Protein AF-A0A3G2HZU5-F1 (afdb_monomer)

pLDDT: mean 91.09, std 8.98, range [52.06, 98.31]

Foldseek 3Di:
DAQDDPVLLVQQAVQQVVCVVPVPDFAQFSWKKDFPQAQKIWTFGHAHNVHSQWTWTWIQRLPLQTDIDIDGRVVQQVDADPVRTGMHIDPVDDGPDTRVVQSVVCNVVVHGDD

Sequence (114 aa):
MSLLTQAQSAQLLANGCAMAEDRSFDPLPVVKLFLPDAKVCWVLGWIDPDTPDVAFGLCDSGLGVACVTPIQLSALQAIQGPQGRRVVADHSFVPRYSLSKYVSQARRDGHVID

Structure (mmCIF, N/CA/C/O backbone):
data_AF-A0A3G2HZU5-F1
#
_entry.id   AF-A0A3G2HZU5-F1
#
loop_
_atom_site.group_PDB
_atom_site.id
_atom_site.type_symbol
_atom_site.label_atom_id
_atom_site.label_alt_id
_atom_site.label_comp_id
_a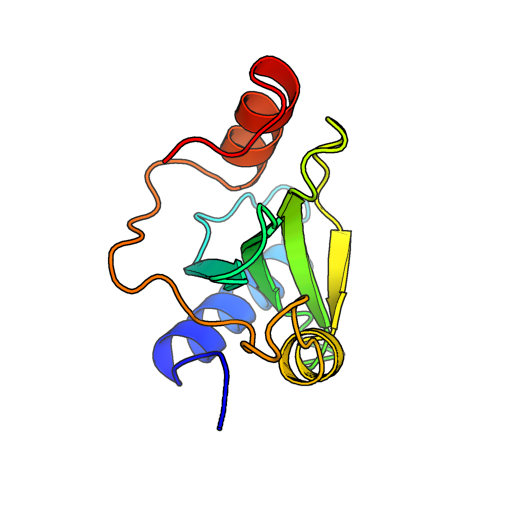tom_site.label_asym_id
_atom_site.label_entity_id
_atom_site.label_seq_id
_atom_site.pdbx_PDB_ins_code
_atom_site.Cartn_x
_atom_site.Cartn_y
_atom_site.Cartn_z
_atom_site.occupancy
_atom_site.B_iso_or_equiv
_atom_site.auth_seq_id
_atom_site.auth_comp_id
_atom_site.auth_asym_id
_atom_site.auth_atom_id
_atom_site.pdbx_PDB_model_num
ATOM 1 N N . MET A 1 1 ? 5.141 -7.442 15.294 1.00 52.06 1 MET A N 1
ATOM 2 C CA . MET A 1 1 ? 4.171 -8.048 14.354 1.00 52.06 1 MET A CA 1
ATOM 3 C C . MET A 1 1 ? 4.282 -7.281 13.054 1.00 52.06 1 MET A C 1
ATOM 5 O O . MET A 1 1 ? 4.203 -6.064 13.103 1.00 52.06 1 MET A O 1
ATOM 9 N N . SER A 1 2 ? 4.541 -7.970 11.945 1.00 79.12 2 SER A N 1
ATOM 10 C CA . SER A 1 2 ? 4.643 -7.345 10.620 1.00 79.12 2 SER A CA 1
ATOM 11 C C . SER A 1 2 ? 3.243 -7.025 10.084 1.00 79.12 2 SER A C 1
ATOM 13 O O . SER A 1 2 ? 2.350 -7.857 10.230 1.00 79.12 2 SER A O 1
ATOM 15 N N . LEU A 1 3 ? 3.053 -5.850 9.466 1.00 89.56 3 LEU A N 1
ATOM 16 C CA . LEU A 1 3 ? 1.812 -5.494 8.745 1.00 89.56 3 LEU A CA 1
ATOM 17 C C . LEU A 1 3 ? 1.590 -6.351 7.494 1.00 89.56 3 LEU A C 1
ATOM 19 O O . LEU A 1 3 ? 0.471 -6.450 7.003 1.00 89.56 3 LEU A O 1
ATOM 23 N N . LEU A 1 4 ? 2.670 -6.932 6.973 1.00 94.06 4 LEU A N 1
ATOM 24 C CA . LEU A 1 4 ? 2.705 -7.647 5.709 1.00 94.06 4 LEU A CA 1
ATOM 25 C C . LEU A 1 4 ? 3.064 -9.110 5.950 1.00 94.06 4 LEU A C 1
ATOM 27 O O . LEU A 1 4 ? 3.963 -9.423 6.740 1.00 94.06 4 LEU A O 1
ATOM 31 N N . THR A 1 5 ? 2.391 -10.003 5.231 1.00 94.44 5 THR A N 1
ATOM 32 C CA . THR A 1 5 ? 2.830 -11.395 5.094 1.00 94.44 5 THR A CA 1
ATOM 33 C C . THR A 1 5 ? 4.090 -11.476 4.231 1.00 94.44 5 THR A C 1
ATOM 35 O O . THR A 1 5 ? 4.355 -10.593 3.417 1.00 94.44 5 THR A O 1
ATOM 38 N N . GLN A 1 6 ? 4.848 -12.569 4.349 1.00 94.38 6 GLN A N 1
ATOM 39 C CA . GLN A 1 6 ? 6.043 -12.783 3.523 1.00 94.38 6 GLN A CA 1
ATOM 40 C C . GLN A 1 6 ? 5.725 -12.756 2.019 1.00 94.38 6 GLN A C 1
ATOM 42 O O . GLN A 1 6 ? 6.494 -12.195 1.244 1.00 94.38 6 GLN A O 1
ATOM 47 N N . ALA A 1 7 ? 4.576 -13.309 1.616 1.00 95.25 7 ALA A N 1
ATOM 48 C CA . ALA A 1 7 ? 4.124 -13.293 0.228 1.00 95.25 7 ALA A CA 1
ATOM 49 C C . ALA A 1 7 ? 3.815 -11.868 -0.260 1.00 95.25 7 ALA A C 1
ATOM 51 O O . ALA A 1 7 ? 4.243 -11.487 -1.347 1.00 95.25 7 ALA A O 1
ATOM 52 N N . GLN A 1 8 ? 3.135 -11.057 0.559 1.00 96.44 8 GLN A N 1
ATOM 53 C CA . GLN A 1 8 ? 2.868 -9.653 0.228 1.00 96.44 8 GLN A CA 1
ATOM 54 C C . GLN A 1 8 ? 4.164 -8.847 0.122 1.00 96.44 8 GLN A C 1
ATOM 56 O O . GLN A 1 8 ? 4.335 -8.110 -0.843 1.00 96.44 8 GLN A O 1
ATOM 61 N N . SER A 1 9 ? 5.100 -9.017 1.061 1.00 96.06 9 SER A N 1
ATOM 62 C CA . SER A 1 9 ? 6.402 -8.343 1.004 1.00 96.06 9 SER A CA 1
ATOM 63 C C . SER A 1 9 ? 7.195 -8.731 -0.245 1.00 96.06 9 SER A C 1
ATOM 65 O O . SER A 1 9 ? 7.743 -7.858 -0.911 1.00 96.06 9 SER A O 1
ATOM 67 N N . ALA A 1 10 ? 7.222 -10.020 -0.599 1.00 96.94 10 ALA A N 1
ATOM 68 C CA . ALA A 1 10 ? 7.906 -10.496 -1.798 1.00 96.94 10 ALA A CA 1
ATOM 69 C C . ALA A 1 10 ? 7.286 -9.918 -3.081 1.00 96.94 10 ALA A C 1
ATOM 71 O O . ALA A 1 10 ? 8.015 -9.457 -3.956 1.00 96.94 10 ALA A O 1
ATOM 72 N N . GLN A 1 11 ? 5.952 -9.882 -3.177 1.00 97.88 11 GLN A N 1
ATOM 73 C CA . GLN A 1 11 ? 5.269 -9.315 -4.340 1.00 97.88 11 GLN A CA 1
ATOM 74 C C . GLN A 1 11 ? 5.465 -7.796 -4.444 1.00 97.88 11 GLN A C 1
ATOM 76 O O . GLN A 1 11 ? 5.710 -7.284 -5.533 1.00 97.88 11 GLN A O 1
ATOM 81 N N . LEU A 1 12 ? 5.396 -7.069 -3.324 1.00 98.00 12 LEU A N 1
ATOM 82 C CA . LEU A 1 12 ? 5.669 -5.629 -3.291 1.00 98.00 12 LEU A CA 1
ATOM 83 C C . LEU A 1 12 ? 7.105 -5.316 -3.731 1.00 98.00 12 LEU A C 1
ATOM 85 O O . LEU A 1 12 ? 7.314 -4.353 -4.467 1.00 98.00 12 LEU A O 1
ATOM 89 N N . LEU A 1 13 ? 8.080 -6.129 -3.316 1.00 98.06 13 LEU A N 1
ATOM 90 C CA . LEU A 1 13 ? 9.474 -5.979 -3.732 1.00 98.06 13 LEU A CA 1
ATOM 91 C C . LEU A 1 13 ? 9.660 -6.292 -5.223 1.00 98.06 13 LEU A C 1
ATOM 93 O O . LEU A 1 13 ? 10.320 -5.531 -5.921 1.00 98.06 13 LEU A O 1
ATOM 97 N N . ALA A 1 14 ? 9.031 -7.356 -5.731 1.00 98.19 14 ALA A N 1
ATOM 98 C CA . ALA A 1 14 ? 9.058 -7.686 -7.157 1.00 98.19 14 ALA A CA 1
ATOM 99 C C . ALA A 1 14 ? 8.474 -6.550 -8.015 1.00 98.19 14 ALA A C 1
ATOM 101 O O . ALA A 1 14 ? 9.062 -6.173 -9.028 1.00 98.19 14 ALA A O 1
ATOM 102 N N . ASN A 1 15 ? 7.367 -5.947 -7.568 1.00 98.31 15 ASN A N 1
ATOM 103 C CA . ASN A 1 15 ? 6.804 -4.759 -8.207 1.00 98.31 15 ASN A CA 1
ATOM 104 C C . ASN A 1 15 ? 7.785 -3.572 -8.161 1.00 98.31 15 ASN A C 1
ATOM 106 O O . ASN A 1 15 ? 7.849 -2.796 -9.109 1.00 98.31 15 ASN A O 1
ATOM 110 N N . GLY A 1 16 ? 8.563 -3.438 -7.082 1.00 97.69 16 GLY A N 1
ATOM 111 C CA . GLY A 1 16 ? 9.594 -2.409 -6.927 1.00 97.69 16 GLY A CA 1
ATOM 112 C C . GLY A 1 16 ? 10.748 -2.566 -7.910 1.00 97.69 16 GLY A C 1
ATOM 113 O O . GLY A 1 16 ? 11.159 -1.592 -8.538 1.00 97.69 16 GLY A O 1
ATOM 114 N N . CYS A 1 17 ? 11.224 -3.797 -8.103 1.00 97.94 17 CYS A N 1
ATOM 115 C CA . CYS A 1 17 ? 12.217 -4.118 -9.127 1.00 97.94 17 CYS A CA 1
ATOM 116 C C . CYS A 1 17 ? 11.690 -3.799 -10.534 1.00 97.94 17 CYS A C 1
ATOM 118 O O . CYS A 1 17 ? 12.366 -3.108 -11.291 1.00 97.94 17 CYS A O 1
ATOM 120 N N . ALA A 1 18 ? 10.453 -4.196 -10.852 1.00 97.88 18 ALA A N 1
ATOM 121 C CA . ALA A 1 18 ? 9.829 -3.874 -12.137 1.00 97.88 18 ALA A CA 1
ATOM 122 C C . ALA A 1 18 ? 9.691 -2.353 -12.361 1.00 97.88 18 ALA A C 1
ATOM 124 O O . ALA A 1 18 ? 10.003 -1.868 -13.443 1.00 97.88 18 ALA A O 1
ATOM 125 N N . MET A 1 19 ? 9.316 -1.582 -11.331 1.00 96.56 19 MET A N 1
ATOM 126 C CA . MET A 1 19 ? 9.285 -0.107 -11.375 1.00 96.56 19 MET A CA 1
ATOM 127 C C . MET A 1 19 ? 10.661 0.543 -11.599 1.00 96.56 19 MET A C 1
ATOM 129 O O . MET A 1 19 ? 10.742 1.678 -12.086 1.00 96.56 19 MET A O 1
ATOM 133 N N . ALA A 1 20 ? 11.742 -0.106 -11.158 1.00 95.25 20 ALA A N 1
ATOM 134 C CA . ALA A 1 20 ? 13.105 0.381 -11.351 1.00 95.25 20 ALA A CA 1
ATOM 135 C C . ALA A 1 20 ? 13.590 0.144 -12.789 1.00 95.25 20 ALA A C 1
ATOM 137 O O . ALA A 1 20 ? 14.3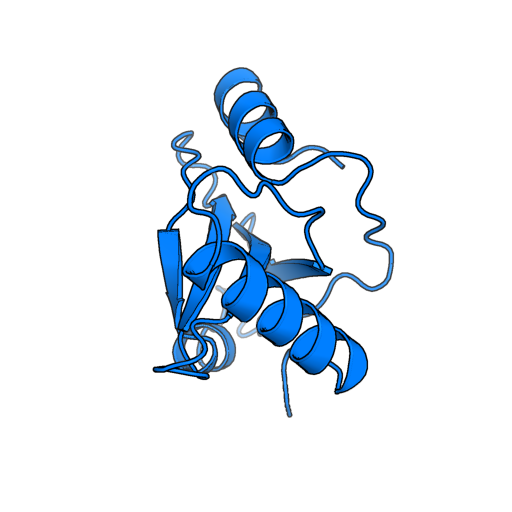04 0.985 -13.335 1.00 95.25 20 ALA A O 1
ATOM 138 N N . GLU A 1 21 ? 13.166 -0.963 -13.403 1.00 96.94 21 GLU A N 1
ATOM 139 C CA . GLU A 1 21 ? 13.454 -1.306 -14.800 1.00 96.94 21 GLU A CA 1
ATOM 140 C C . GLU A 1 21 ? 12.589 -0.508 -15.789 1.00 96.94 21 GLU A C 1
ATOM 142 O O . GLU A 1 21 ? 13.097 -0.012 -16.795 1.00 96.94 21 GLU A O 1
ATOM 147 N N . ASP A 1 22 ? 11.300 -0.334 -15.485 1.00 97.25 22 ASP A N 1
ATOM 148 C CA . ASP A 1 22 ? 10.334 0.378 -16.318 1.00 97.25 22 ASP A CA 1
ATOM 149 C C . ASP A 1 22 ? 9.497 1.359 -15.483 1.00 97.25 22 ASP A C 1
ATOM 151 O O . ASP A 1 22 ? 8.610 0.987 -14.715 1.00 97.25 22 ASP A O 1
ATOM 155 N N . ARG A 1 23 ? 9.731 2.660 -15.690 1.00 92.25 23 ARG A N 1
ATOM 156 C CA . ARG A 1 23 ? 8.984 3.738 -15.020 1.00 92.25 23 ARG A CA 1
ATOM 157 C C . ARG A 1 23 ? 7.505 3.808 -15.415 1.00 92.25 23 ARG A C 1
ATOM 159 O O . ARG A 1 23 ? 6.756 4.514 -14.744 1.00 92.25 23 ARG A O 1
ATOM 166 N N . SER A 1 24 ? 7.099 3.145 -16.498 1.00 95.00 24 SER A N 1
ATOM 167 C CA . SER A 1 24 ? 5.707 3.075 -16.951 1.00 95.00 24 SER A CA 1
ATOM 168 C C . SER A 1 24 ? 4.925 1.902 -16.355 1.00 95.00 24 SER A C 1
ATOM 170 O O . SER A 1 24 ? 3.711 1.823 -16.548 1.00 95.00 24 SER A O 1
ATOM 172 N N . PHE A 1 25 ? 5.596 1.023 -15.604 1.00 96.31 25 PHE A N 1
ATOM 173 C CA . PHE A 1 25 ? 4.959 -0.089 -14.917 1.00 96.31 25 PHE A CA 1
ATOM 174 C C . PHE A 1 25 ? 3.862 0.411 -13.957 1.00 96.31 25 PHE A C 1
ATOM 176 O O . PHE A 1 25 ? 4.056 1.339 -13.176 1.00 96.31 25 PHE A O 1
ATOM 183 N N . ASP A 1 26 ? 2.678 -0.196 -14.028 1.00 96.12 26 ASP A N 1
ATOM 184 C CA . ASP A 1 26 ? 1.524 0.161 -13.196 1.00 96.12 26 ASP A CA 1
ATOM 185 C C . ASP A 1 26 ? 0.956 -1.113 -12.553 1.00 96.12 26 ASP A C 1
ATOM 187 O O . ASP A 1 26 ? 0.145 -1.816 -13.168 1.00 96.12 26 ASP A O 1
ATOM 191 N N . PRO A 1 27 ? 1.421 -1.475 -11.342 1.00 96.62 27 PRO A N 1
ATOM 192 C CA . PRO A 1 27 ? 1.088 -2.754 -10.736 1.00 96.62 27 PRO A CA 1
ATOM 193 C C . PRO A 1 27 ? -0.366 -2.817 -10.267 1.00 96.62 27 PRO A C 1
ATOM 195 O O . PRO A 1 27 ? -0.980 -1.812 -9.895 1.00 96.62 27 PRO A O 1
ATOM 198 N N . LEU A 1 28 ? -0.892 -4.040 -10.168 1.00 97.12 28 LEU A N 1
ATOM 199 C CA . LEU A 1 28 ? -2.009 -4.300 -9.264 1.00 97.12 28 LEU A CA 1
ATOM 200 C C . LEU A 1 28 ? -1.537 -4.064 -7.818 1.00 97.12 28 LEU A C 1
ATOM 202 O O . LEU A 1 28 ? -0.459 -4.546 -7.452 1.00 97.12 28 LEU A O 1
ATOM 206 N N . PRO A 1 29 ? -2.320 -3.364 -6.978 1.00 96.50 29 PRO A N 1
ATOM 207 C CA . PRO A 1 29 ? -2.003 -3.254 -5.565 1.00 96.50 29 PRO A CA 1
ATOM 208 C C . PRO A 1 29 ? -1.932 -4.619 -4.891 1.00 96.50 29 PRO A C 1
ATOM 210 O O . PRO A 1 29 ? -2.664 -5.536 -5.247 1.00 96.50 29 PRO A O 1
ATOM 213 N N . VAL A 1 30 ? -1.078 -4.747 -3.883 1.00 97.31 30 VAL A N 1
ATOM 214 C CA . VAL A 1 30 ? -0.827 -6.032 -3.214 1.00 97.31 30 VAL A CA 1
ATOM 215 C C . VAL A 1 30 ? -1.617 -6.156 -1.916 1.00 97.31 30 VAL A C 1
ATOM 217 O O . VAL A 1 30 ? -2.039 -7.247 -1.534 1.00 97.31 30 VAL A O 1
ATOM 220 N N . VAL A 1 31 ? -1.809 -5.044 -1.210 1.00 96.50 31 VAL A N 1
ATOM 221 C CA . VAL A 1 31 ? -2.469 -5.034 0.095 1.00 96.50 31 VAL A CA 1
ATOM 222 C C . VAL A 1 31 ? -3.177 -3.708 0.328 1.00 96.50 31 VAL A C 1
ATOM 224 O O . VAL A 1 31 ? -2.666 -2.643 -0.029 1.00 96.50 31 VAL A O 1
ATOM 227 N N . LYS A 1 32 ? -4.336 -3.790 0.979 1.00 95.75 32 LYS A N 1
ATOM 228 C CA . LYS A 1 32 ? -5.006 -2.657 1.604 1.00 95.75 32 LYS A CA 1
ATOM 229 C C . LYS A 1 32 ? -4.814 -2.744 3.114 1.00 95.75 32 LYS A C 1
ATOM 231 O O . LYS A 1 32 ? -5.029 -3.790 3.723 1.00 95.75 32 LYS A O 1
ATOM 236 N N . LEU A 1 33 ? -4.378 -1.647 3.708 1.00 95.50 33 LEU A N 1
ATOM 237 C CA . LEU A 1 33 ? -4.239 -1.455 5.142 1.00 95.50 33 LEU A CA 1
ATOM 238 C C . LEU A 1 33 ? -5.242 -0.394 5.582 1.00 95.50 33 LEU A C 1
ATOM 240 O O . LEU A 1 33 ? -5.528 0.536 4.830 1.00 95.50 33 LEU A O 1
ATOM 244 N N . PHE A 1 34 ? -5.756 -0.486 6.799 1.00 94.19 34 PHE A N 1
ATOM 245 C CA . PHE A 1 34 ? -6.658 0.531 7.330 1.00 94.19 34 PHE A CA 1
ATOM 246 C C . PHE A 1 34 ? -6.539 0.657 8.840 1.00 94.19 34 PHE A C 1
ATOM 248 O O . PHE A 1 34 ? -6.043 -0.239 9.528 1.00 94.19 34 PHE A O 1
ATOM 255 N N . LEU A 1 35 ? -6.991 1.797 9.351 1.00 93.94 35 LEU A N 1
ATOM 256 C CA . LEU A 1 35 ? -7.068 2.066 10.777 1.00 93.94 35 LEU A CA 1
ATOM 257 C C . LEU A 1 35 ? -8.510 1.801 11.254 1.00 93.94 35 LEU A C 1
ATOM 259 O O . LEU A 1 35 ? -9.400 2.546 10.865 1.00 93.94 35 LEU A O 1
ATOM 263 N N . PRO A 1 36 ? -8.798 0.755 12.056 1.00 93.31 36 PRO A N 1
ATOM 264 C CA . PRO A 1 36 ? -10.178 0.310 12.314 1.00 93.31 36 PRO A CA 1
ATOM 265 C C . PRO A 1 36 ? -11.103 1.334 12.980 1.00 93.31 36 PRO A C 1
ATOM 267 O O . PRO A 1 36 ? -12.320 1.238 12.865 1.00 93.31 36 PRO A O 1
ATOM 270 N N . ASP A 1 37 ? -10.535 2.275 13.725 1.00 91.25 37 ASP A N 1
ATOM 271 C CA . ASP A 1 37 ? -11.235 3.321 14.469 1.00 91.25 37 ASP A CA 1
ATOM 272 C C . ASP A 1 37 ? -11.128 4.703 13.798 1.00 91.25 37 ASP A C 1
ATOM 274 O O . ASP A 1 37 ? -11.474 5.711 14.416 1.00 91.25 37 ASP A O 1
ATOM 278 N N . ALA A 1 38 ? -10.683 4.761 12.537 1.00 87.69 38 ALA A N 1
ATOM 279 C CA . ALA A 1 38 ? -10.632 5.978 11.734 1.00 87.69 38 ALA A CA 1
ATOM 280 C C . ALA A 1 38 ? -10.985 5.701 10.262 1.00 87.69 38 ALA A C 1
ATOM 282 O O . ALA A 1 38 ? -10.896 4.583 9.769 1.00 87.69 38 ALA A O 1
ATOM 283 N N . LYS A 1 39 ? -11.358 6.740 9.513 1.00 85.94 39 LYS A N 1
ATOM 284 C CA . LYS A 1 39 ? -11.593 6.631 8.063 1.00 85.94 39 LYS A CA 1
ATOM 285 C C . LYS A 1 39 ? -10.298 6.862 7.284 1.00 85.94 39 LYS A C 1
ATOM 287 O O . LYS A 1 39 ? -10.214 7.795 6.497 1.00 85.94 39 LYS A O 1
ATOM 292 N N . VAL A 1 40 ? -9.279 6.053 7.572 1.00 89.56 40 VAL A N 1
ATOM 293 C CA . VAL A 1 40 ? -7.967 6.145 6.920 1.00 89.56 40 VAL A CA 1
ATOM 294 C C . VAL A 1 40 ? -7.570 4.781 6.382 1.00 89.56 40 VAL A C 1
ATOM 296 O O . VAL A 1 40 ? -7.598 3.789 7.119 1.00 89.56 40 VAL A O 1
ATOM 299 N N . CYS A 1 41 ? -7.184 4.734 5.110 1.00 92.25 41 CYS A N 1
ATOM 300 C CA . CYS A 1 41 ? -6.655 3.526 4.495 1.00 92.25 41 CYS A CA 1
ATOM 301 C C . CYS A 1 41 ? -5.453 3.804 3.592 1.00 92.25 41 CYS A C 1
ATOM 303 O O . CYS A 1 41 ? -5.240 4.913 3.104 1.00 92.25 41 CYS A O 1
ATOM 305 N N . TRP A 1 42 ? -4.663 2.758 3.379 1.00 94.19 42 TRP A N 1
ATOM 306 C CA . TRP A 1 42 ? -3.508 2.747 2.498 1.00 94.19 42 TRP A CA 1
ATOM 307 C C . TRP A 1 42 ? -3.626 1.566 1.549 1.00 94.19 42 TRP A C 1
ATOM 309 O O . TRP A 1 42 ? -3.918 0.455 1.979 1.00 94.19 42 TRP A O 1
ATOM 319 N N . VAL A 1 43 ? -3.366 1.783 0.267 1.00 95.56 43 VAL A N 1
ATOM 320 C CA . VAL A 1 43 ? -3.341 0.734 -0.756 1.00 95.56 43 VAL A CA 1
ATOM 321 C C . VAL A 1 43 ? -1.936 0.700 -1.343 1.00 95.56 43 VAL A C 1
ATOM 323 O O . VAL A 1 43 ? -1.526 1.644 -2.017 1.00 95.56 43 VAL A O 1
ATOM 326 N N . LEU A 1 44 ? -1.174 -0.353 -1.039 1.00 97.06 44 LEU A N 1
ATOM 327 C CA . LEU A 1 44 ? 0.251 -0.441 -1.371 1.00 97.06 44 LEU A CA 1
ATOM 328 C C . LEU A 1 44 ? 0.469 -1.144 -2.714 1.00 97.06 44 LEU A C 1
ATOM 330 O O . LEU A 1 44 ? -0.087 -2.218 -2.955 1.00 97.06 44 LEU A O 1
ATOM 334 N N . GLY A 1 45 ? 1.300 -0.545 -3.570 1.00 97.38 45 GLY A N 1
ATOM 335 C CA . GLY A 1 45 ? 1.629 -1.056 -4.902 1.00 97.38 45 GLY A CA 1
ATOM 336 C C . GLY A 1 45 ? 3.009 -1.699 -4.994 1.00 97.38 45 GLY A C 1
ATOM 337 O O . GLY A 1 45 ? 3.133 -2.770 -5.585 1.00 97.38 45 GLY A O 1
ATOM 338 N N . TRP A 1 46 ? 4.037 -1.087 -4.402 1.00 98.06 46 TRP A N 1
ATOM 339 C CA . TRP A 1 46 ? 5.399 -1.634 -4.394 1.00 98.06 46 TRP A CA 1
ATOM 340 C C . TRP A 1 46 ? 6.210 -1.181 -3.177 1.00 98.06 46 TRP A C 1
ATOM 342 O O . TRP A 1 46 ? 5.795 -0.281 -2.449 1.00 98.06 46 TRP A O 1
ATOM 352 N N . ILE A 1 47 ? 7.360 -1.816 -2.959 1.00 97.88 47 ILE A N 1
ATOM 353 C CA . ILE A 1 47 ? 8.391 -1.400 -2.000 1.00 97.88 47 ILE A CA 1
ATOM 354 C C . ILE A 1 47 ? 9.617 -0.919 -2.772 1.00 97.88 47 ILE A C 1
ATOM 356 O O . ILE A 1 47 ? 9.934 -1.464 -3.826 1.00 97.88 47 ILE A O 1
ATOM 360 N N . ASP A 1 48 ? 10.286 0.108 -2.259 1.00 96.31 48 ASP A N 1
ATOM 361 C CA . ASP A 1 48 ? 11.579 0.546 -2.773 1.00 96.31 48 ASP A CA 1
ATOM 362 C C . ASP A 1 48 ? 12.631 -0.564 -2.556 1.00 96.31 48 ASP A C 1
ATOM 364 O O . ASP A 1 48 ? 12.877 -0.939 -1.403 1.00 96.31 48 ASP A O 1
ATOM 368 N N . PRO A 1 49 ? 13.249 -1.117 -3.617 1.00 95.50 49 PRO A N 1
ATOM 369 C CA . PRO A 1 49 ? 14.253 -2.166 -3.463 1.00 95.50 49 PRO A CA 1
ATOM 370 C C . PRO A 1 49 ? 15.516 -1.681 -2.737 1.00 95.50 49 PRO A C 1
ATOM 372 O O . PRO A 1 49 ? 16.161 -2.483 -2.060 1.00 95.50 49 PRO A O 1
ATOM 375 N N . ASP A 1 50 ? 15.839 -0.388 -2.823 1.00 96.31 50 ASP A N 1
ATOM 376 C CA . ASP A 1 50 ? 16.994 0.210 -2.151 1.00 96.31 50 ASP A CA 1
ATOM 377 C C . ASP A 1 50 ? 16.668 0.592 -0.699 1.00 96.31 50 ASP A C 1
ATOM 379 O O . ASP A 1 50 ? 17.555 0.638 0.156 1.00 96.31 50 ASP A O 1
ATOM 383 N N . THR A 1 51 ? 15.386 0.831 -0.394 1.00 95.50 51 THR A N 1
ATOM 384 C CA . THR A 1 51 ? 14.910 1.183 0.953 1.00 95.50 51 THR A CA 1
ATOM 385 C C . THR A 1 51 ? 13.688 0.343 1.363 1.00 95.50 51 THR A C 1
ATOM 387 O O . THR A 1 51 ? 12.566 0.847 1.34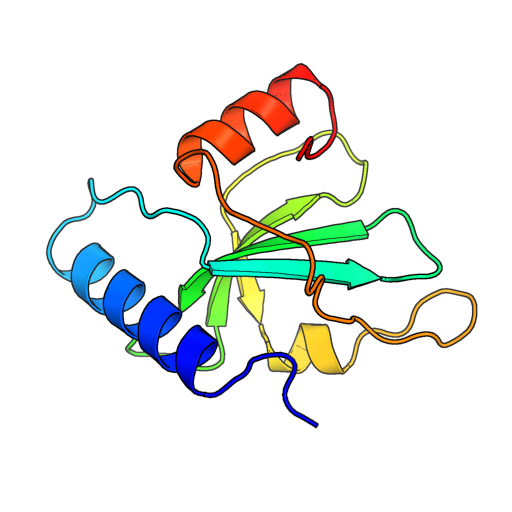5 1.00 95.50 51 THR A O 1
ATOM 390 N N . PRO A 1 52 ? 13.864 -0.912 1.828 1.00 91.00 52 PRO A N 1
ATOM 391 C CA . PRO A 1 52 ? 12.751 -1.850 2.045 1.00 91.00 52 PRO A CA 1
ATOM 392 C C . PRO A 1 52 ? 11.677 -1.439 3.071 1.00 91.00 52 PRO A C 1
ATOM 394 O O . PRO A 1 52 ? 10.606 -2.043 3.112 1.00 91.00 52 PRO A O 1
ATOM 397 N N . ASP A 1 53 ? 11.948 -0.439 3.918 1.00 95.50 53 ASP A N 1
ATOM 398 C CA . ASP A 1 53 ? 10.951 0.138 4.837 1.00 95.50 53 ASP A CA 1
ATOM 399 C C . ASP A 1 53 ? 10.015 1.149 4.149 1.00 95.50 53 ASP A C 1
ATOM 401 O O . ASP A 1 53 ? 8.979 1.514 4.700 1.00 95.50 53 ASP A O 1
ATOM 405 N N . VAL A 1 54 ? 10.351 1.609 2.942 1.00 96.81 54 VAL A N 1
ATOM 406 C CA . VAL A 1 54 ? 9.554 2.562 2.169 1.00 96.81 54 VAL A CA 1
ATOM 407 C C . VAL A 1 54 ? 8.727 1.804 1.138 1.00 96.81 54 VAL A C 1
ATOM 409 O O . VAL A 1 54 ? 9.241 1.242 0.173 1.00 96.81 54 VAL A O 1
ATOM 412 N N . ALA A 1 55 ? 7.414 1.821 1.331 1.00 97.06 55 ALA A N 1
ATOM 413 C CA . ALA A 1 55 ? 6.444 1.404 0.334 1.00 97.06 55 ALA A CA 1
ATOM 414 C C . ALA A 1 55 ? 5.928 2.611 -0.448 1.00 97.06 55 ALA A C 1
ATOM 416 O O . ALA A 1 55 ? 5.949 3.742 0.030 1.00 97.06 55 ALA A O 1
ATOM 417 N N . PHE A 1 56 ? 5.398 2.366 -1.635 1.00 96.56 56 PHE A N 1
ATOM 418 C CA . PHE A 1 56 ? 4.682 3.354 -2.423 1.00 96.56 56 PHE A CA 1
ATOM 419 C C . PHE A 1 56 ? 3.263 2.873 -2.664 1.00 96.56 56 PHE A C 1
ATOM 421 O O . PHE A 1 56 ? 3.002 1.706 -2.979 1.00 96.56 56 PHE A O 1
ATOM 428 N N . GLY A 1 57 ? 2.327 3.792 -2.498 1.00 94.75 57 GLY A N 1
ATOM 429 C CA . GLY A 1 57 ? 0.918 3.473 -2.575 1.00 94.75 57 GLY A CA 1
ATOM 430 C C . GLY A 1 57 ? 0.048 4.703 -2.449 1.00 94.75 57 GLY A C 1
ATOM 431 O O . GLY A 1 57 ? 0.531 5.826 -2.313 1.00 94.75 57 GLY A O 1
ATOM 432 N N . LEU A 1 58 ? -1.252 4.468 -2.496 1.00 92.81 58 LEU A N 1
ATOM 433 C CA . LEU A 1 58 ? -2.257 5.481 -2.243 1.00 92.81 58 LEU A CA 1
ATOM 434 C C . LEU A 1 58 ? -2.518 5.569 -0.737 1.00 92.81 58 LEU A C 1
ATOM 436 O O . LEU A 1 58 ? -2.748 4.548 -0.093 1.00 92.81 58 LEU A O 1
ATOM 440 N N . CYS A 1 59 ? -2.514 6.783 -0.197 1.00 90.38 59 CYS A N 1
ATOM 441 C CA . CYS A 1 59 ? -3.029 7.094 1.132 1.00 90.38 59 CYS A CA 1
ATOM 442 C C . CYS A 1 59 ? -4.353 7.838 0.969 1.00 90.38 59 CYS A C 1
ATOM 444 O O . CYS A 1 59 ? -4.398 8.884 0.323 1.00 90.38 59 CYS A O 1
ATOM 446 N N . ASP A 1 60 ? -5.417 7.305 1.554 1.00 85.06 60 ASP A N 1
ATOM 447 C CA . ASP A 1 60 ? -6.701 7.979 1.650 1.00 85.06 60 ASP A CA 1
ATOM 448 C C . ASP A 1 60 ? -6.968 8.334 3.109 1.00 85.06 60 ASP A C 1
ATOM 450 O O . ASP A 1 60 ? -7.295 7.482 3.937 1.00 85.06 60 ASP A O 1
ATOM 454 N N . SER A 1 61 ? -6.776 9.614 3.417 1.00 75.12 61 SER A N 1
ATOM 455 C CA . SER A 1 61 ? -7.043 10.215 4.723 1.00 75.12 61 SER A CA 1
ATOM 456 C C . SER A 1 61 ? -8.431 10.860 4.817 1.00 75.12 61 SER A C 1
ATOM 458 O O . SER A 1 61 ? -8.724 11.517 5.816 1.00 75.12 61 SER A O 1
ATOM 460 N N . GLY A 1 62 ? -9.272 10.732 3.781 1.00 67.50 62 GLY A N 1
ATOM 461 C CA . GLY A 1 62 ? -10.567 11.413 3.691 1.00 67.50 62 GLY A CA 1
ATOM 462 C C . GLY A 1 62 ? -10.478 12.910 3.366 1.00 67.50 62 GLY A C 1
ATOM 463 O O . GLY A 1 62 ? -11.475 13.620 3.480 1.00 67.50 62 GLY A O 1
ATOM 464 N N . LEU A 1 63 ? -9.300 13.406 2.964 1.00 66.62 63 LEU A N 1
ATOM 465 C CA . LEU A 1 63 ? -9.061 14.812 2.596 1.00 66.62 63 LEU A CA 1
ATOM 466 C C . LEU A 1 63 ? -9.205 15.088 1.085 1.00 66.62 63 LEU A C 1
ATOM 468 O O . LEU A 1 63 ? -8.921 16.195 0.633 1.00 66.62 63 LEU A O 1
ATOM 472 N N . GLY A 1 64 ? -9.622 14.095 0.291 1.00 63.28 64 GLY A N 1
ATOM 473 C CA . GLY A 1 64 ? -9.916 14.259 -1.140 1.00 63.28 64 GLY A CA 1
ATOM 474 C C . GLY A 1 64 ? -8.695 14.391 -2.061 1.00 63.28 64 GLY A C 1
ATOM 475 O O . GLY A 1 64 ? -8.853 14.642 -3.254 1.00 63.28 64 GLY A O 1
ATOM 476 N N . VAL A 1 65 ? -7.474 14.203 -1.548 1.00 66.31 65 VAL A N 1
ATOM 477 C CA . VAL A 1 65 ? -6.249 14.168 -2.360 1.00 66.31 65 VAL A CA 1
ATOM 478 C C . VAL A 1 65 ? -5.762 12.732 -2.463 1.00 66.31 65 VAL A C 1
ATOM 480 O O . VAL A 1 65 ? -5.192 12.192 -1.522 1.00 66.31 65 VAL A O 1
ATOM 483 N N . ALA A 1 66 ? -5.962 12.130 -3.632 1.00 75.62 66 ALA A N 1
ATOM 484 C CA . ALA A 1 66 ? -5.428 10.814 -3.948 1.00 75.62 66 ALA A CA 1
ATOM 485 C C . ALA A 1 66 ? -4.208 10.947 -4.869 1.00 75.62 66 ALA A C 1
ATOM 487 O O . ALA A 1 66 ? -4.302 11.393 -6.018 1.00 75.62 66 ALA A O 1
ATOM 488 N N . CYS A 1 67 ? -3.038 10.561 -4.379 1.00 81.81 67 CYS A N 1
ATOM 489 C CA . CYS A 1 67 ? -1.815 10.422 -5.162 1.00 81.81 67 CYS A CA 1
ATOM 490 C C . CYS A 1 67 ? -1.009 9.228 -4.651 1.00 81.81 67 CYS A C 1
ATOM 492 O O . CYS A 1 67 ? -1.203 8.777 -3.523 1.00 81.81 67 CYS A O 1
ATOM 494 N N . VAL A 1 68 ? -0.126 8.704 -5.503 1.00 90.38 68 VAL A N 1
ATOM 495 C CA . VAL A 1 68 ? 0.860 7.719 -5.058 1.00 90.38 68 VAL A CA 1
ATOM 496 C C . VAL A 1 68 ? 1.951 8.458 -4.295 1.00 90.38 68 VAL A C 1
ATOM 498 O O . VAL A 1 68 ? 2.527 9.414 -4.814 1.00 90.38 68 VAL A O 1
ATOM 501 N N . THR A 1 69 ? 2.224 8.025 -3.072 1.00 92.06 69 THR A N 1
ATOM 502 C CA . THR A 1 69 ? 3.196 8.652 -2.172 1.00 92.06 69 THR A CA 1
ATOM 503 C C . THR A 1 69 ? 4.084 7.602 -1.515 1.00 92.06 69 THR A C 1
ATOM 505 O O . THR A 1 69 ? 3.626 6.472 -1.321 1.00 92.06 69 THR A O 1
ATOM 508 N N . PRO A 1 70 ? 5.320 7.957 -1.124 1.00 95.19 70 PRO A N 1
ATOM 509 C CA . PRO A 1 70 ? 6.117 7.118 -0.240 1.00 95.19 70 PRO A CA 1
ATOM 510 C C . PRO A 1 70 ? 5.455 7.012 1.142 1.00 95.19 70 PRO A C 1
ATOM 512 O O . PRO A 1 70 ? 4.905 7.983 1.664 1.00 95.19 70 PRO A O 1
ATOM 515 N N . ILE A 1 71 ? 5.514 5.825 1.734 1.00 95.00 71 ILE A N 1
ATOM 516 C CA . ILE A 1 71 ? 4.909 5.464 3.012 1.00 95.00 71 ILE A CA 1
ATOM 517 C C . ILE A 1 71 ? 5.913 4.593 3.772 1.00 95.00 71 ILE A C 1
ATOM 519 O O . ILE A 1 71 ? 6.276 3.514 3.310 1.00 95.00 71 ILE A O 1
ATOM 523 N N . GLN A 1 72 ? 6.340 5.034 4.955 1.00 95.50 72 GLN A N 1
ATOM 524 C CA . GLN A 1 72 ? 7.188 4.218 5.828 1.00 95.50 72 GLN A CA 1
ATOM 525 C C . GLN A 1 72 ? 6.355 3.144 6.534 1.00 95.50 72 GLN A C 1
ATOM 527 O O . GLN A 1 72 ? 5.414 3.452 7.269 1.00 95.50 72 GLN A O 1
ATOM 532 N N . LEU A 1 73 ? 6.713 1.877 6.337 1.00 95.38 73 LEU A N 1
ATOM 533 C CA . LEU A 1 73 ? 6.039 0.732 6.945 1.00 95.38 73 LEU A CA 1
ATOM 534 C C . LEU A 1 73 ? 6.225 0.718 8.465 1.00 95.38 73 LEU A C 1
ATOM 536 O O . LEU A 1 73 ? 5.275 0.430 9.196 1.00 95.38 73 LEU A O 1
ATOM 540 N N . SER A 1 74 ? 7.416 1.076 8.947 1.00 94.88 74 SER A N 1
ATOM 541 C CA . SER A 1 74 ? 7.695 1.286 10.369 1.00 94.88 74 SER A CA 1
ATOM 542 C C . SER A 1 74 ? 6.809 2.379 10.982 1.00 94.88 74 SER A C 1
ATOM 544 O O . SER A 1 74 ? 6.240 2.181 12.058 1.00 94.88 74 SER A O 1
ATOM 546 N N . ALA A 1 75 ? 6.606 3.494 10.273 1.00 94.19 75 ALA A N 1
ATOM 547 C CA . ALA A 1 75 ? 5.707 4.559 10.707 1.00 94.19 75 ALA A CA 1
ATOM 548 C C . ALA A 1 75 ? 4.251 4.075 10.749 1.00 94.19 75 ALA A C 1
ATOM 550 O O . ALA A 1 75 ? 3.581 4.275 11.760 1.00 94.19 75 ALA A O 1
ATOM 551 N N . LEU A 1 76 ? 3.778 3.363 9.717 1.00 93.69 76 LEU A N 1
ATOM 552 C CA . LEU A 1 76 ? 2.437 2.763 9.719 1.00 93.69 76 LEU A CA 1
ATOM 553 C C . LEU A 1 76 ? 2.222 1.810 10.903 1.00 93.69 76 LEU A C 1
ATOM 555 O O . LEU A 1 76 ? 1.149 1.811 11.502 1.00 93.69 76 LEU A O 1
ATOM 559 N N . GLN A 1 77 ? 3.232 1.015 11.269 1.00 93.62 77 GLN A N 1
ATOM 560 C CA . GLN A 1 77 ? 3.168 0.113 12.427 1.00 93.62 77 GLN A CA 1
ATOM 561 C C . GLN A 1 77 ? 3.032 0.855 13.759 1.00 93.62 77 GLN A C 1
ATOM 563 O O . GLN A 1 77 ? 2.443 0.319 14.702 1.00 93.62 77 GLN A O 1
ATOM 568 N N . ALA A 1 78 ? 3.588 2.063 13.841 1.00 94.31 78 ALA A N 1
ATOM 569 C CA . ALA A 1 78 ? 3.555 2.897 15.034 1.00 9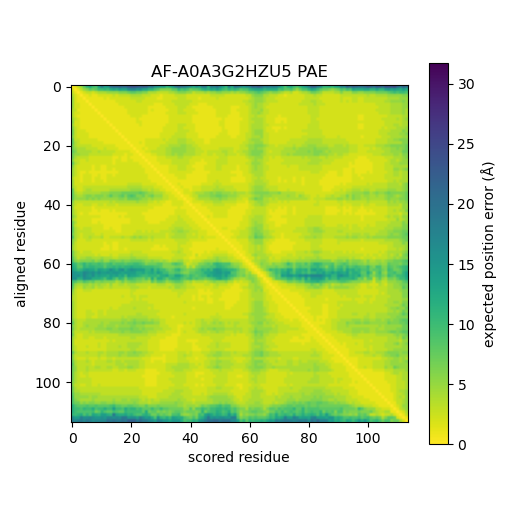4.31 78 ALA A CA 1
ATOM 570 C C . ALA A 1 78 ? 2.255 3.710 15.173 1.00 94.31 78 ALA A C 1
ATOM 572 O O . ALA A 1 78 ? 1.964 4.185 16.271 1.00 94.31 78 ALA A O 1
ATOM 573 N N . ILE A 1 79 ? 1.461 3.858 14.104 1.00 93.69 79 ILE A N 1
ATOM 574 C CA . ILE A 1 79 ? 0.200 4.610 14.148 1.00 93.69 79 ILE A CA 1
ATOM 575 C C . ILE A 1 79 ? -0.790 3.944 15.111 1.00 93.69 79 ILE A C 1
ATOM 577 O O . ILE A 1 79 ? -1.089 2.748 15.025 1.00 93.69 79 ILE A O 1
ATOM 581 N N . GLN A 1 80 ? -1.348 4.768 15.997 1.00 94.44 80 GLN A N 1
ATOM 582 C CA . GLN A 1 80 ? -2.484 4.433 16.842 1.00 94.44 80 GLN A CA 1
ATOM 583 C C . GLN A 1 80 ? -3.626 5.400 16.550 1.00 94.44 80 GLN A C 1
ATOM 585 O O . GLN A 1 80 ? -3.426 6.614 16.503 1.00 94.44 80 GLN A O 1
ATOM 590 N N . GLY A 1 81 ? -4.816 4.854 16.338 1.00 92.38 81 GLY A N 1
ATOM 591 C CA . GLY A 1 81 ? -6.025 5.633 16.147 1.00 92.38 81 GLY A CA 1
ATOM 592 C C . GLY A 1 81 ? -6.593 6.190 17.450 1.00 92.38 81 GLY A C 1
ATOM 593 O O . GLY A 1 81 ? -6.040 5.953 18.530 1.00 92.38 81 GLY A O 1
ATOM 594 N N . PRO A 1 82 ? -7.709 6.935 17.366 1.00 92.44 82 PRO A N 1
ATOM 595 C CA . PRO A 1 82 ? -8.295 7.646 18.503 1.00 92.44 82 PRO A CA 1
ATOM 596 C C . PRO A 1 82 ? -8.639 6.756 19.704 1.00 92.44 82 PRO A C 1
ATOM 598 O O . PRO A 1 82 ? -8.639 7.225 20.838 1.00 92.44 82 PRO A O 1
ATOM 601 N N . GLN A 1 83 ? -8.925 5.474 19.470 1.00 94.25 83 GLN A N 1
ATOM 602 C CA . GLN A 1 83 ? -9.250 4.482 20.499 1.00 94.25 83 GLN A CA 1
ATOM 603 C C . GLN A 1 83 ? -8.072 3.531 20.772 1.00 94.25 83 GLN A C 1
ATOM 605 O O . GLN A 1 83 ? -8.245 2.453 21.341 1.00 94.25 83 GLN A O 1
ATOM 610 N N . GLY A 1 84 ? -6.861 3.895 20.338 1.00 94.06 84 GLY A N 1
ATOM 611 C CA . GLY A 1 84 ? -5.647 3.101 20.509 1.00 94.06 84 GLY A CA 1
ATOM 612 C C . GLY A 1 84 ? -5.548 1.888 19.579 1.00 94.06 84 GLY A C 1
ATOM 613 O O . GLY A 1 84 ? -4.655 1.054 19.766 1.00 94.06 84 GLY A O 1
ATOM 614 N N . ARG A 1 85 ? -6.438 1.755 18.581 1.00 95.31 85 ARG A N 1
ATOM 615 C CA . ARG A 1 85 ? -6.357 0.670 17.592 1.00 95.31 85 ARG A CA 1
ATOM 616 C C . ARG A 1 85 ? -5.170 0.912 16.667 1.00 95.31 85 ARG A C 1
ATOM 618 O O . ARG A 1 85 ? -4.822 2.047 16.370 1.00 95.31 85 ARG A O 1
ATOM 625 N N . ARG A 1 86 ? -4.532 -0.166 16.224 1.00 95.38 86 ARG A N 1
ATOM 626 C CA . ARG A 1 86 ? -3.411 -0.107 15.280 1.00 95.38 86 ARG A CA 1
ATOM 627 C C . ARG A 1 86 ? -3.895 -0.341 13.860 1.00 95.38 86 ARG A C 1
ATOM 629 O O . ARG A 1 86 ? -4.977 -0.894 13.663 1.00 95.38 86 ARG A O 1
ATOM 636 N N . VAL A 1 87 ? -3.061 0.038 12.898 1.00 95.75 87 VAL A N 1
ATOM 637 C CA . VAL A 1 87 ? -3.246 -0.312 11.488 1.00 95.75 87 VAL A CA 1
ATOM 638 C C . VAL A 1 87 ? -3.299 -1.834 11.338 1.00 95.75 87 VAL A C 1
ATOM 640 O O . VAL A 1 87 ? -2.517 -2.559 11.958 1.00 95.75 87 VAL A O 1
ATOM 643 N N . VAL A 1 88 ? -4.228 -2.315 10.518 1.00 95.00 88 VAL A N 1
ATOM 644 C CA . VAL A 1 88 ? -4.407 -3.737 10.202 1.00 95.00 88 VAL A CA 1
ATOM 645 C C . VAL A 1 88 ? -4.491 -3.940 8.695 1.00 95.00 88 VAL A C 1
ATOM 647 O O . VAL A 1 88 ? -4.841 -3.018 7.958 1.00 95.00 88 VAL A O 1
ATOM 650 N N . ALA A 1 89 ? -4.177 -5.152 8.241 1.00 94.88 89 ALA A N 1
ATOM 651 C CA . ALA A 1 89 ? -4.391 -5.548 6.858 1.00 94.88 89 ALA A CA 1
ATOM 652 C C . ALA A 1 89 ? -5.851 -5.952 6.624 1.00 94.88 89 ALA A C 1
ATOM 654 O O . ALA A 1 89 ? -6.455 -6.655 7.436 1.00 94.88 89 ALA A O 1
ATOM 655 N N . ASP A 1 90 ? -6.402 -5.533 5.491 1.00 94.50 90 ASP A N 1
ATOM 656 C CA . ASP A 1 90 ? -7.671 -6.032 4.985 1.00 94.50 90 ASP A CA 1
ATOM 657 C C . ASP A 1 90 ? -7.439 -7.363 4.265 1.00 94.50 90 ASP A C 1
ATOM 659 O O . ASP A 1 90 ? -6.908 -7.416 3.156 1.00 94.50 90 ASP A O 1
ATOM 663 N N . HIS A 1 91 ? -7.823 -8.459 4.916 1.00 91.19 91 HIS A N 1
ATOM 664 C CA . HIS A 1 91 ? -7.675 -9.803 4.358 1.00 91.19 91 HIS A CA 1
ATOM 665 C C . HIS A 1 91 ? -8.727 -10.133 3.288 1.00 91.19 91 HIS A C 1
ATOM 667 O O . HIS A 1 91 ? -8.604 -11.155 2.617 1.00 91.19 91 HIS A O 1
ATOM 673 N N . SER A 1 92 ? -9.766 -9.306 3.143 1.00 91.00 92 SER A N 1
ATOM 674 C CA . SER A 1 92 ? -10.798 -9.455 2.113 1.00 91.00 92 SER A CA 1
ATOM 675 C C . SER A 1 92 ? -10.490 -8.662 0.843 1.00 91.00 92 SER A C 1
ATOM 677 O O . SER A 1 92 ? -11.167 -8.839 -0.171 1.00 91.00 92 SER A O 1
ATOM 679 N N . PHE A 1 93 ? -9.454 -7.820 0.879 1.00 93.38 93 PHE A N 1
ATOM 680 C CA . PHE A 1 93 ? -9.046 -7.008 -0.253 1.00 93.38 93 PHE A CA 1
ATOM 681 C C . PHE A 1 93 ? -8.556 -7.875 -1.417 1.00 93.38 93 PHE A C 1
ATOM 683 O O . PHE A 1 93 ? -7.592 -8.634 -1.296 1.00 93.38 93 PHE A O 1
ATOM 690 N N . VAL A 1 94 ? -9.204 -7.712 -2.571 1.00 93.56 94 VAL A N 1
ATOM 691 C CA . VAL A 1 94 ? -8.812 -8.333 -3.839 1.00 93.56 94 VAL A CA 1
ATOM 692 C C . VAL A 1 94 ? -8.623 -7.221 -4.871 1.00 93.56 94 VAL A C 1
ATOM 694 O O . VAL A 1 94 ? -9.607 -6.572 -5.234 1.00 93.56 94 VAL A O 1
ATOM 697 N N . PRO A 1 95 ? -7.396 -6.986 -5.369 1.00 92.94 95 PRO A N 1
ATOM 698 C CA . PRO A 1 95 ? -7.137 -5.917 -6.324 1.00 92.94 95 PRO A CA 1
ATOM 699 C C . PRO A 1 95 ? -7.819 -6.216 -7.664 1.00 92.94 95 PRO A C 1
ATOM 701 O O . PRO A 1 95 ? -7.577 -7.251 -8.284 1.00 92.94 95 PRO A O 1
ATOM 704 N N . ARG A 1 96 ? -8.668 -5.296 -8.132 1.00 93.88 96 ARG A N 1
ATOM 705 C CA . ARG A 1 96 ? -9.386 -5.427 -9.421 1.00 93.88 96 ARG A CA 1
ATOM 706 C C . ARG A 1 96 ? -8.825 -4.541 -10.524 1.00 93.88 96 ARG A C 1
ATOM 708 O O . ARG A 1 96 ? -9.149 -4.721 -11.697 1.00 93.88 96 ARG A O 1
ATOM 715 N N . TYR A 1 97 ? -8.013 -3.564 -10.143 1.00 94.00 97 TYR A N 1
ATOM 716 C CA . TYR A 1 97 ? -7.524 -2.503 -11.007 1.00 94.00 97 TYR A CA 1
ATOM 717 C C . TYR A 1 97 ? -6.064 -2.185 -10.700 1.00 94.00 97 TYR A C 1
ATOM 719 O O . TYR A 1 97 ? -5.573 -2.495 -9.616 1.00 94.00 97 TYR A O 1
ATOM 727 N N . SER A 1 98 ? -5.375 -1.553 -11.648 1.00 95.94 98 SER A N 1
ATOM 728 C CA . SER A 1 98 ? -4.023 -1.052 -11.416 1.00 95.94 98 SER A CA 1
ATOM 729 C C . SER A 1 98 ? -4.012 0.084 -10.390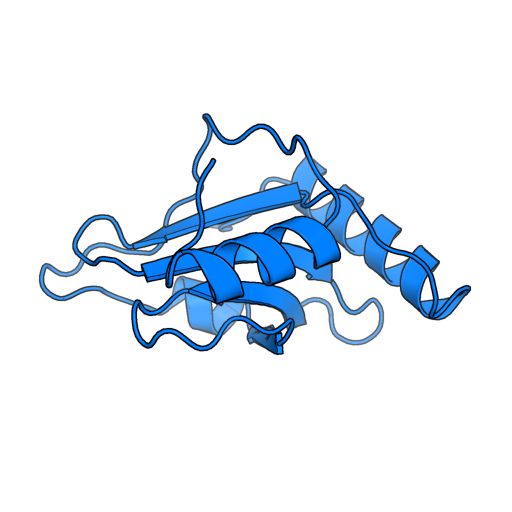 1.00 95.94 98 SER A C 1
ATOM 731 O O . SER A 1 98 ? -5.044 0.722 -10.134 1.00 95.94 98 SER A O 1
ATOM 733 N N . LEU A 1 99 ? -2.852 0.351 -9.789 1.00 94.56 99 LEU A N 1
ATOM 734 C CA . LEU A 1 99 ? -2.716 1.376 -8.759 1.00 94.56 99 LEU A CA 1
ATOM 735 C C . LEU A 1 99 ? -3.121 2.758 -9.286 1.00 94.56 99 LEU A C 1
ATOM 737 O O . LEU A 1 99 ? -3.854 3.479 -8.603 1.00 94.56 99 LEU A O 1
ATOM 741 N N . SER A 1 100 ? -2.722 3.115 -10.511 1.00 93.00 100 SER A N 1
ATOM 742 C CA . SER A 1 100 ? -3.123 4.392 -11.116 1.00 93.00 100 SER A CA 1
ATOM 743 C C . SER A 1 100 ? -4.646 4.520 -11.250 1.00 93.00 100 SER A C 1
ATOM 745 O O . SER A 1 100 ? -5.211 5.597 -11.024 1.00 93.00 100 SER A O 1
ATOM 747 N N . LYS A 1 101 ? -5.344 3.412 -11.531 1.00 93.38 101 LYS A N 1
ATOM 748 C CA . LYS A 1 101 ? -6.803 3.393 -11.625 1.00 93.38 101 LYS A CA 1
ATOM 749 C C . LYS A 1 101 ? -7.460 3.562 -10.254 1.00 93.38 101 LYS A C 1
ATOM 751 O O . LYS A 1 101 ? -8.394 4.359 -10.165 1.00 93.38 101 LYS A O 1
ATOM 756 N N . TYR A 1 102 ? -6.940 2.937 -9.194 1.00 91.25 102 TYR A N 1
ATOM 757 C CA . TYR A 1 102 ? -7.382 3.211 -7.815 1.00 91.25 102 TYR A CA 1
ATOM 758 C C . TYR A 1 102 ? -7.219 4.692 -7.447 1.00 91.25 102 TYR A C 1
ATOM 760 O O . TYR A 1 102 ? -8.155 5.304 -6.938 1.00 91.25 102 TYR A O 1
ATOM 768 N N . VAL A 1 103 ? -6.078 5.304 -7.784 1.00 90.06 103 VAL A N 1
ATOM 769 C CA . VAL A 1 103 ? -5.847 6.744 -7.577 1.00 90.06 103 VAL A CA 1
ATOM 770 C C . VAL A 1 103 ? -6.875 7.581 -8.338 1.00 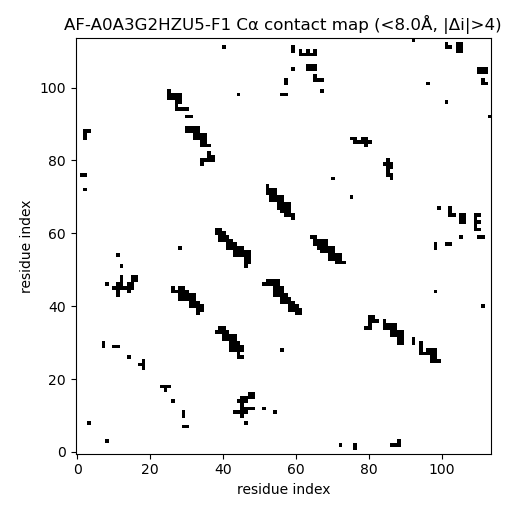90.06 103 VAL A C 1
ATOM 772 O O . VAL A 1 103 ? -7.468 8.498 -7.773 1.00 90.06 103 VAL A O 1
ATOM 775 N N . SER A 1 104 ? -7.118 7.269 -9.613 1.00 89.69 104 SER A N 1
ATOM 776 C CA . SER A 1 104 ? -8.082 8.004 -10.440 1.00 89.69 104 SER A CA 1
ATOM 777 C C . SER A 1 104 ? -9.518 7.898 -9.915 1.00 89.69 104 SER A C 1
ATOM 779 O O . SER A 1 104 ? -10.269 8.869 -9.982 1.00 89.69 104 SER A O 1
ATOM 781 N N . GLN A 1 105 ? -9.897 6.741 -9.362 1.00 88.81 105 GLN A N 1
ATOM 782 C CA . GLN A 1 105 ? -11.206 6.530 -8.752 1.00 88.81 105 GLN A CA 1
ATOM 783 C C . GLN A 1 105 ? -11.319 7.323 -7.450 1.00 88.81 105 GLN A C 1
ATOM 785 O O . GLN A 1 105 ? -12.257 8.097 -7.294 1.00 88.81 105 GLN A O 1
ATOM 790 N N . ALA A 1 106 ? -10.301 7.247 -6.590 1.00 87.06 106 ALA A N 1
ATOM 791 C CA . ALA A 1 106 ? -10.279 7.987 -5.335 1.00 87.06 106 ALA A CA 1
ATOM 792 C C . ALA A 1 106 ? -10.302 9.509 -5.530 1.00 87.06 106 ALA A C 1
ATOM 794 O O . ALA A 1 106 ? -10.933 10.219 -4.754 1.00 87.06 106 ALA A O 1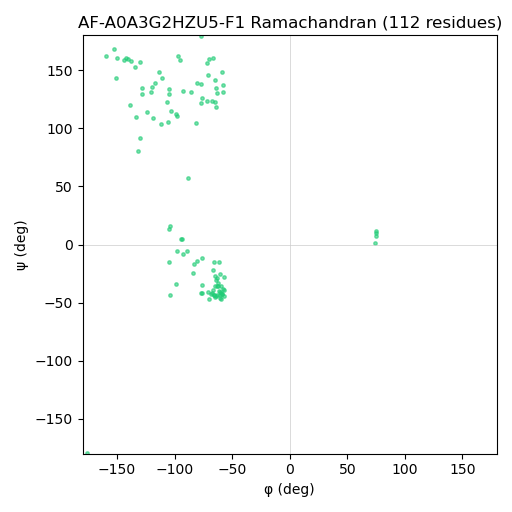
ATOM 795 N N . ARG A 1 107 ? -9.698 10.029 -6.608 1.00 84.62 107 ARG A N 1
ATOM 796 C CA . ARG A 1 107 ? -9.837 11.449 -6.982 1.00 84.62 107 ARG A CA 1
ATOM 797 C C . ARG A 1 107 ? -11.260 11.832 -7.378 1.00 84.62 107 ARG A C 1
ATOM 799 O O . ARG A 1 107 ? -11.663 12.960 -7.123 1.00 84.62 107 ARG A O 1
ATOM 806 N N . ARG A 1 108 ? -11.991 10.933 -8.043 1.00 84.88 108 ARG A N 1
ATOM 807 C CA . ARG A 1 108 ? -13.369 11.188 -8.486 1.00 84.88 108 ARG A CA 1
ATOM 808 C C . ARG A 1 108 ? -14.360 11.104 -7.333 1.00 84.88 108 ARG A C 1
ATOM 810 O O . ARG A 1 108 ? -15.227 11.964 -7.232 1.00 84.88 108 ARG A O 1
ATOM 817 N N . ASP A 1 109 ? -14.196 10.114 -6.463 1.00 82.56 109 ASP A N 1
ATOM 818 C CA . ASP A 1 109 ? -15.172 9.809 -5.410 1.00 82.56 109 ASP A CA 1
ATOM 819 C C . ASP A 1 109 ? -14.795 10.410 -4.048 1.00 82.56 109 ASP A C 1
ATOM 821 O O . ASP A 1 109 ? -15.548 10.304 -3.078 1.00 82.56 109 ASP A O 1
ATOM 825 N N . GLY A 1 110 ? -13.610 11.016 -3.950 1.00 76.62 110 GLY A N 1
ATOM 826 C CA . GLY A 1 110 ? -13.056 11.575 -2.718 1.00 76.62 110 GLY A CA 1
ATOM 827 C C . GLY A 1 110 ? -12.549 10.531 -1.719 1.00 76.62 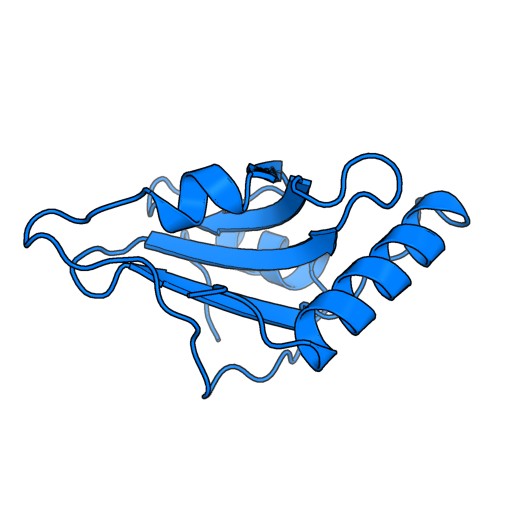110 GLY A C 1
ATOM 828 O O . GLY A 1 110 ? -12.100 10.922 -0.644 1.00 76.62 110 GLY A O 1
ATOM 829 N N . HIS A 1 111 ? -12.629 9.238 -2.054 1.00 76.12 111 HIS A N 1
ATOM 830 C CA . HIS A 1 111 ? -12.165 8.122 -1.230 1.00 76.12 111 HIS A CA 1
ATOM 831 C C . HIS A 1 111 ? -11.925 6.852 -2.064 1.00 76.12 111 HIS A C 1
ATOM 833 O O . HIS A 1 111 ? -12.432 6.719 -3.178 1.00 76.12 111 HIS A O 1
ATOM 839 N N . VAL A 1 112 ? -11.169 5.895 -1.526 1.00 74.56 112 VAL A N 1
ATOM 840 C CA . VAL A 1 112 ? -10.939 4.586 -2.155 1.00 74.56 112 VAL A CA 1
ATOM 841 C C . VAL A 1 112 ? -12.198 3.723 -2.084 1.00 74.56 112 VAL A C 1
ATOM 843 O O . VAL A 1 112 ? -12.684 3.415 -0.996 1.00 74.56 112 VAL A O 1
ATOM 846 N N . ILE A 1 113 ? -12.670 3.278 -3.250 1.00 62.28 113 ILE A N 1
ATOM 847 C CA . ILE A 1 113 ? -13.756 2.302 -3.400 1.00 62.28 113 ILE A CA 1
ATOM 848 C C . ILE A 1 113 ? -13.157 0.950 -3.812 1.00 62.28 113 ILE A C 1
ATOM 850 O O . ILE A 1 113 ? -12.302 0.906 -4.702 1.00 62.28 113 ILE A O 1
ATOM 854 N N . ASP A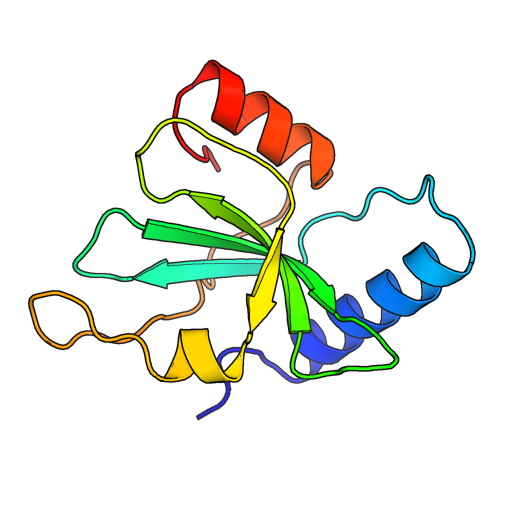 1 114 ? -13.597 -0.127 -3.153 1.00 60.88 114 ASP A N 1
ATOM 855 C CA . ASP A 1 114 ? -13.204 -1.520 -3.436 1.00 60.88 114 ASP A CA 1
ATOM 856 C C . ASP A 1 114 ? -14.054 -2.175 -4.539 1.00 60.88 114 ASP A C 1
ATOM 858 O O . ASP A 1 114 ? -15.283 -1.930 -4.582 1.00 60.88 114 ASP A O 1
#

Secondary structure (DSSP, 8-state):
--SS-HHHHHHHHHHHHHHHH-TT--PPP-EEEE-TTSS-EEEEEEE-SS-TTEEEEEEE-SSS---EEEEEHHHHHH-B-TTSPBPEE-TT----S-HHHHHHHHHHHSS---

Mean predicted aligned error: 3.66 Å

Radius of gyration: 13.32 Å; Cα contacts (8 Å, |Δi|>4): 230; chains: 1; bounding box: 32×28×38 Å

Organism: NCBI:txid323284

InterPro domains:
  IPR021341 Protein of unknown function DUF2958 [PF11171] (3-112)

Solvent-accessible surface area (backbone atoms only — not comparable to full-atom values): 6321 Å² total; per-residue (Å²): 134,74,84,57,54,72,68,48,50,51,51,19,35,52,42,21,50,47,41,72,79,34,83,81,62,65,48,56,36,71,49,37,35,33,32,86,70,50,77,35,38,36,39,35,32,24,19,39,76,93,43,77,54,33,29,33,21,37,51,36,72,66,78,48,66,48,47,78,40,82,41,50,51,67,58,49,70,68,42,60,41,91,83,65,41,48,56,43,63,46,88,82,66,72,70,87,50,35,42,66,54,51,32,56,47,12,48,72,69,36,41,81,80,134

Nearest PDB structures (foldseek):
  6i8b-assembly1_B  TM=6.309E-01  e=6.690E-01  Homo sapiens
  6i8l-assembly1_B  TM=6.253E-01  e=9.693E-01  Homo sapiens
  6v04-assembly1_A  TM=3.049E-01  e=4.545E+00  Micromonospora chersina
  1ylx-assembly1_B  TM=2.628E-01  e=8.431E+00  Geobacillus stearothermophilus